Protein AF-A0AAD5QZ79-F1 (afdb_monomer_lite)

Radius of gyration: 25.71 Å; chains: 1; bounding box: 44×70×56 Å

Sequence (108 aa):
MFRRRSAAVLHPADCGNRDGEDRRSSSTSKLRDIFKNGASNLDEALDDFEITTKLTQKNAAIQRRGADRFYHWARNGGNAAIDDIAGRIRDLLHLHADQQTILAEEVA

Structure (mmCIF, N/CA/C/O backbone):
data_AF-A0AAD5QZ79-F1
#
_entry.id   AF-A0AAD5QZ79-F1
#
loop_
_atom_site.group_PDB
_atom_site.id
_atom_site.type_symbol
_atom_site.label_atom_id
_atom_site.label_alt_id
_atom_site.label_comp_id
_atom_site.label_asym_id
_atom_site.label_entity_id
_atom_site.label_seq_id
_atom_site.pdbx_PDB_ins_code
_atom_site.Cartn_x
_atom_site.Cartn_y
_atom_site.Cartn_z
_atom_site.occupancy
_atom_site.B_iso_or_equiv
_atom_site.auth_seq_id
_atom_site.auth_comp_id
_atom_site.auth_asym_id
_atom_site.auth_atom_id
_atom_site.pdbx_PDB_model_num
ATOM 1 N N . MET A 1 1 ? -1.060 -59.959 -16.294 1.00 48.62 1 MET A N 1
ATOM 2 C CA . MET A 1 1 ? -2.458 -60.106 -15.835 1.00 48.62 1 MET A CA 1
ATOM 3 C C . MET A 1 1 ? -2.476 -60.276 -14.327 1.00 48.62 1 MET A C 1
ATOM 5 O O . MET A 1 1 ? -2.069 -61.325 -13.862 1.00 48.62 1 MET A O 1
ATOM 9 N N . PHE A 1 2 ? -2.977 -59.288 -13.587 1.00 41.22 2 PHE A N 1
ATOM 10 C CA . PHE A 1 2 ? -3.559 -59.497 -12.260 1.00 41.22 2 PHE A CA 1
ATOM 11 C C . PHE A 1 2 ? -4.740 -58.531 -12.116 1.00 41.22 2 PHE A C 1
ATOM 13 O O . PHE A 1 2 ? -4.564 -57.326 -11.976 1.00 41.22 2 PHE A O 1
ATOM 20 N N . ARG A 1 3 ? -5.955 -59.080 -12.236 1.00 45.91 3 ARG A N 1
ATOM 21 C CA . ARG A 1 3 ? -7.221 -58.416 -11.901 1.00 45.91 3 ARG A CA 1
ATOM 22 C C . ARG A 1 3 ? -7.312 -58.282 -10.381 1.00 45.91 3 ARG A C 1
ATOM 24 O O . ARG A 1 3 ? -7.209 -59.294 -9.690 1.00 45.91 3 ARG A O 1
ATOM 31 N N . ARG A 1 4 ? -7.651 -57.099 -9.867 1.00 49.22 4 ARG A N 1
ATOM 32 C CA . ARG A 1 4 ? -8.382 -56.975 -8.596 1.00 49.22 4 ARG A CA 1
ATOM 33 C C . ARG A 1 4 ? -9.564 -56.027 -8.762 1.00 49.22 4 ARG A C 1
ATOM 35 O O . ARG A 1 4 ? -9.538 -55.115 -9.576 1.00 49.22 4 ARG A O 1
ATOM 42 N N . ARG A 1 5 ? -10.638 -56.412 -8.080 1.00 44.88 5 ARG A N 1
ATOM 43 C CA . ARG A 1 5 ? -12.042 -56.096 -8.329 1.00 44.88 5 ARG A CA 1
ATOM 44 C C . ARG A 1 5 ? -12.414 -54.707 -7.818 1.00 44.88 5 ARG A C 1
ATOM 46 O O . ARG A 1 5 ? -11.984 -54.317 -6.739 1.00 44.88 5 ARG A O 1
ATOM 53 N N . SER A 1 6 ? -13.296 -54.045 -8.557 1.00 47.56 6 SER A N 1
ATOM 54 C CA . SER A 1 6 ? -14.150 -52.970 -8.063 1.00 47.56 6 SER A CA 1
ATOM 55 C C . SER A 1 6 ? -15.048 -53.485 -6.935 1.00 47.56 6 SER A C 1
ATOM 57 O O . SER A 1 6 ? -15.615 -54.573 -7.046 1.00 47.56 6 SER A O 1
ATOM 59 N N . ALA A 1 7 ? -15.222 -52.678 -5.895 1.00 42.53 7 ALA A N 1
ATOM 60 C CA . ALA A 1 7 ? -16.363 -52.753 -4.995 1.00 42.53 7 ALA A CA 1
ATOM 61 C C . ALA A 1 7 ? -16.902 -51.329 -4.836 1.00 42.53 7 ALA A C 1
ATOM 63 O O . ALA A 1 7 ? -16.312 -50.497 -4.156 1.00 42.53 7 ALA A O 1
ATOM 64 N N . ALA A 1 8 ? -17.993 -51.050 -5.543 1.00 48.22 8 ALA A N 1
ATOM 65 C CA . ALA A 1 8 ? -18.871 -49.936 -5.238 1.00 48.22 8 ALA A CA 1
ATOM 66 C C . ALA A 1 8 ? -19.782 -50.376 -4.090 1.00 48.22 8 ALA A C 1
ATOM 68 O O . ALA A 1 8 ? -20.443 -51.399 -4.241 1.00 48.22 8 ALA A O 1
ATOM 69 N N . VAL A 1 9 ? -19.843 -49.620 -2.990 1.00 40.53 9 VAL A N 1
ATOM 70 C CA . VAL A 1 9 ? -20.955 -49.693 -2.029 1.00 40.53 9 VAL A CA 1
ATOM 71 C C . VAL A 1 9 ? -21.211 -48.299 -1.435 1.00 40.53 9 VAL A C 1
ATOM 73 O O . VAL A 1 9 ? -20.468 -47.826 -0.587 1.00 40.53 9 VAL A O 1
ATOM 76 N N . LEU A 1 10 ? -22.264 -47.680 -1.978 1.00 35.00 10 LEU A N 1
ATOM 77 C CA . LEU A 1 10 ? -23.334 -46.888 -1.351 1.00 35.00 10 LEU A CA 1
ATOM 78 C C . LEU A 1 10 ? -22.997 -45.753 -0.363 1.00 35.00 10 LEU A C 1
ATOM 80 O O . LEU A 1 10 ? -22.603 -45.971 0.778 1.00 35.00 10 LEU A O 1
ATOM 84 N N . HIS A 1 11 ? -23.372 -44.540 -0.784 1.00 46.53 11 HIS A N 1
ATOM 85 C CA . HIS A 1 11 ? -23.869 -43.483 0.101 1.00 46.53 11 HIS A CA 1
ATOM 86 C C . HIS A 1 11 ? -25.093 -43.966 0.898 1.00 46.53 11 HIS A C 1
ATOM 88 O O . HIS A 1 11 ? -25.944 -44.677 0.355 1.00 46.53 11 HIS A O 1
ATOM 94 N N . PRO A 1 12 ? -25.255 -43.448 2.121 1.00 43.84 12 PRO A N 1
ATOM 95 C CA . PRO A 1 12 ? -26.437 -42.638 2.377 1.00 43.84 12 PRO A CA 1
ATOM 96 C C . PRO A 1 12 ? -26.070 -41.250 2.915 1.00 43.84 12 PRO A C 1
ATOM 98 O O . PRO A 1 12 ? -25.022 -41.043 3.526 1.00 43.84 12 PRO A O 1
ATOM 101 N N . ALA A 1 13 ? -26.946 -40.300 2.603 1.00 48.91 13 ALA A N 1
ATOM 102 C CA . ALA A 1 13 ? -26.977 -38.951 3.141 1.00 48.91 13 ALA A CA 1
ATOM 103 C C . ALA A 1 13 ? -27.223 -38.974 4.658 1.00 48.91 13 ALA A C 1
ATOM 105 O O . ALA A 1 13 ? -27.978 -39.818 5.129 1.00 48.91 13 ALA A O 1
ATOM 106 N N . ASP A 1 14 ? -26.614 -38.059 5.411 1.00 38.50 14 ASP A N 1
ATOM 107 C CA . ASP A 1 14 ? -27.353 -36.923 5.976 1.00 38.50 14 ASP A CA 1
ATOM 108 C C . ASP A 1 14 ? -26.471 -36.036 6.867 1.00 38.50 14 ASP A C 1
ATOM 110 O O . ASP A 1 14 ? -25.650 -36.511 7.644 1.00 38.50 14 ASP A O 1
ATOM 114 N N . CYS A 1 15 ? -26.707 -34.731 6.716 1.00 44.81 15 CYS A N 1
ATOM 11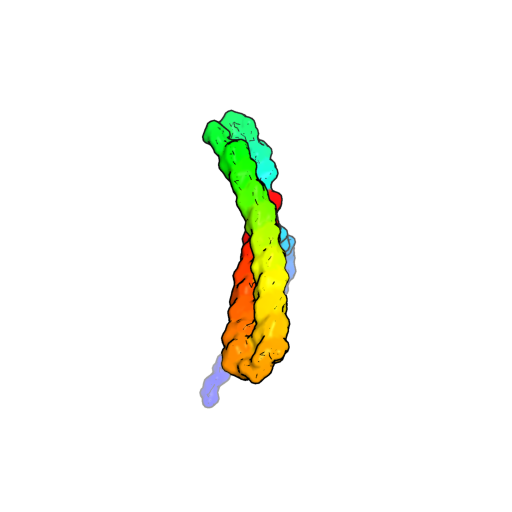5 C CA . CYS A 1 15 ? -26.582 -33.652 7.698 1.00 44.81 15 CYS A CA 1
ATOM 116 C C . CYS A 1 15 ? -25.355 -33.606 8.625 1.00 44.81 15 CYS A C 1
ATOM 118 O O . CYS A 1 15 ? -25.288 -34.275 9.651 1.00 44.81 15 CYS A O 1
ATOM 120 N N . GLY A 1 16 ? -24.471 -32.639 8.372 1.00 37.84 16 GLY A N 1
ATOM 121 C CA . GLY A 1 16 ? -23.541 -32.176 9.398 1.00 37.84 16 GLY A CA 1
ATOM 122 C C . GLY A 1 16 ? -22.632 -31.057 8.919 1.00 37.84 16 GLY A C 1
ATOM 123 O O . GLY A 1 16 ? -21.573 -31.326 8.373 1.00 37.84 16 GLY A O 1
ATOM 124 N N . ASN A 1 17 ? -23.059 -29.817 9.156 1.00 45.28 17 ASN A N 1
ATOM 125 C CA . ASN A 1 17 ? -22.254 -28.598 9.108 1.00 45.28 17 ASN A CA 1
ATOM 126 C C . ASN A 1 17 ? -21.567 -28.248 7.783 1.00 45.28 17 ASN A C 1
ATOM 128 O O . ASN A 1 17 ? -20.357 -28.362 7.610 1.00 45.28 17 ASN A O 1
ATOM 132 N N . ARG A 1 18 ? -22.343 -27.595 6.911 1.00 45.19 18 ARG A N 1
ATOM 133 C CA . ARG A 1 18 ? -21.819 -26.426 6.194 1.00 45.19 18 ARG A CA 1
ATOM 134 C C . ARG A 1 18 ? -21.763 -25.252 7.172 1.00 45.19 18 ARG A C 1
ATOM 136 O O . ARG A 1 18 ? -22.485 -24.276 6.995 1.00 45.19 18 ARG A O 1
ATOM 143 N N . ASP A 1 19 ? -20.920 -25.357 8.192 1.00 45.28 19 ASP A N 1
ATOM 144 C CA . ASP A 1 19 ? -20.395 -24.144 8.796 1.00 45.28 19 ASP A CA 1
ATOM 145 C C . ASP A 1 19 ? -19.411 -23.620 7.760 1.00 45.28 19 ASP A C 1
ATOM 147 O O . ASP A 1 19 ? -18.250 -24.020 7.693 1.00 45.28 19 ASP A O 1
ATOM 151 N N . GLY A 1 20 ? -19.937 -22.797 6.851 1.00 45.38 20 GLY A N 1
ATOM 152 C CA . GLY A 1 20 ? -19.112 -21.780 6.241 1.00 45.38 20 GLY A CA 1
ATOM 153 C C . GLY A 1 20 ? -18.486 -21.053 7.412 1.00 45.38 20 GLY A C 1
ATOM 154 O O . GLY A 1 20 ? -19.178 -20.339 8.135 1.00 45.38 20 GLY A O 1
ATOM 155 N N . GLU A 1 21 ? -17.212 -21.339 7.661 1.00 49.12 21 GLU A N 1
ATOM 156 C CA . GLU A 1 21 ? -16.363 -20.520 8.499 1.00 49.12 21 GLU A CA 1
ATOM 157 C C . GLU A 1 21 ? -16.317 -19.153 7.818 1.00 49.12 21 GLU A C 1
ATOM 159 O O . GLU A 1 21 ? -15.407 -18.829 7.055 1.00 49.12 21 GLU A O 1
ATOM 164 N N . ASP A 1 22 ? -17.365 -18.363 8.053 1.00 45.59 22 ASP A N 1
ATOM 165 C CA . ASP A 1 22 ? -17.306 -16.923 8.010 1.00 45.59 22 ASP A CA 1
ATOM 166 C C . ASP A 1 22 ? -16.094 -16.597 8.867 1.00 45.59 22 ASP A C 1
ATOM 168 O O . ASP A 1 22 ? -16.141 -16.721 10.096 1.00 45.59 22 ASP A O 1
ATOM 172 N N . ARG A 1 23 ? -14.975 -16.282 8.206 1.00 48.62 23 ARG A N 1
ATOM 173 C CA . ARG A 1 23 ? -13.808 -15.665 8.823 1.00 48.62 23 ARG A CA 1
ATOM 174 C C . ARG A 1 23 ? -14.349 -14.472 9.595 1.00 48.62 23 ARG A C 1
ATOM 176 O O . ARG A 1 23 ? -14.626 -13.416 9.033 1.00 48.62 23 ARG A O 1
ATOM 183 N N . ARG A 1 24 ? -14.618 -14.683 10.882 1.00 52.22 24 ARG A N 1
ATOM 184 C CA . ARG A 1 24 ? -15.133 -13.657 11.773 1.00 52.22 24 ARG A CA 1
ATOM 185 C C . ARG A 1 24 ? -13.994 -12.666 11.913 1.00 52.22 24 ARG A C 1
ATOM 187 O O . ARG A 1 24 ? -13.111 -12.908 12.728 1.00 52.22 24 ARG A O 1
ATOM 194 N N . SER A 1 25 ? -14.030 -11.587 11.128 1.00 53.22 25 SER A N 1
ATOM 195 C CA . SER A 1 25 ? -13.135 -10.441 11.306 1.00 53.22 25 SER A CA 1
ATOM 196 C C . SER A 1 25 ? -13.093 -10.127 12.805 1.00 53.22 25 SER A C 1
ATOM 198 O O . SER A 1 25 ? -14.137 -9.995 13.487 1.00 53.22 25 SER A O 1
ATOM 200 N N . SER A 1 26 ? -11.879 -10.176 13.353 1.00 57.53 26 SER A N 1
ATOM 201 C CA . SER A 1 26 ? -11.625 -9.991 14.773 1.00 57.53 26 SER A CA 1
ATOM 202 C C . SER A 1 26 ? -11.571 -8.496 15.043 1.00 57.53 26 SER A C 1
ATOM 204 O O . SER A 1 26 ? -10.516 -7.944 15.334 1.00 57.53 26 SER A O 1
ATOM 206 N N . SER A 1 27 ? -12.720 -7.836 14.904 1.00 67.38 27 SER A N 1
ATOM 207 C CA . SER A 1 27 ? -12.810 -6.403 15.150 1.00 67.38 27 SER A CA 1
ATOM 208 C C . SER A 1 27 ? -12.434 -6.100 16.601 1.00 67.38 27 SER A C 1
ATOM 210 O O . SER A 1 27 ? -12.966 -6.708 17.540 1.00 67.38 27 SER A O 1
ATOM 212 N N . THR A 1 28 ? -11.534 -5.136 16.784 1.00 72.06 28 THR A N 1
ATOM 213 C CA . THR A 1 28 ? -11.081 -4.621 18.090 1.00 72.06 28 THR A CA 1
ATOM 214 C C . THR A 1 28 ? -12.244 -4.159 18.974 1.00 72.06 28 THR A C 1
ATOM 216 O O . THR A 1 28 ? -12.177 -4.261 20.200 1.00 72.06 28 THR A O 1
ATOM 219 N N . SER A 1 29 ? -13.361 -3.753 18.365 1.00 69.62 29 SER A N 1
ATOM 220 C CA . SER A 1 29 ? -14.621 -3.428 19.046 1.00 69.62 29 SER A CA 1
ATOM 221 C C . SER A 1 29 ? -15.181 -4.593 19.877 1.00 69.62 29 SER A C 1
ATOM 223 O O . SER A 1 29 ? -15.610 -4.395 21.014 1.00 69.62 29 SER A O 1
ATOM 225 N N . LYS A 1 30 ? -15.094 -5.831 19.371 1.00 76.81 30 LYS A N 1
ATOM 226 C CA . LYS A 1 30 ? -15.547 -7.037 20.087 1.00 76.81 30 LYS A CA 1
ATOM 227 C C . LYS A 1 30 ? -14.666 -7.332 21.297 1.00 76.81 30 LYS A C 1
ATOM 229 O O . LYS A 1 30 ? -15.161 -7.827 22.305 1.00 76.81 30 LYS A O 1
ATOM 234 N N . LEU A 1 31 ? -13.370 -7.024 21.213 1.00 77.81 31 LEU A N 1
ATOM 235 C CA . LEU A 1 31 ? -12.447 -7.196 22.335 1.00 77.81 31 LEU A CA 1
ATOM 236 C C . LEU A 1 31 ? -12.770 -6.218 23.470 1.00 77.81 31 LEU A C 1
ATOM 238 O O . LEU A 1 31 ? -12.780 -6.645 24.623 1.00 77.81 31 LEU A O 1
ATOM 242 N N . ARG A 1 32 ? -13.134 -4.962 23.163 1.00 79.56 32 ARG A N 1
ATOM 243 C CA . ARG A 1 32 ? -13.638 -4.028 24.190 1.00 79.56 32 ARG A CA 1
ATOM 244 C C . ARG A 1 32 ? -14.837 -4.618 24.910 1.00 79.56 32 ARG A C 1
ATOM 246 O O . ARG A 1 32 ? -14.835 -4.679 26.132 1.00 79.56 32 ARG A O 1
ATOM 253 N N . ASP A 1 33 ? -15.822 -5.110 24.158 1.00 80.06 33 ASP A N 1
ATOM 254 C CA . ASP A 1 33 ? -17.054 -5.674 24.714 1.00 80.06 33 ASP A CA 1
ATOM 255 C C . ASP A 1 33 ? -16.817 -6.891 25.620 1.00 80.06 33 ASP A C 1
ATOM 257 O O . ASP A 1 33 ? -17.445 -6.987 26.676 1.00 80.06 33 ASP A O 1
ATOM 261 N N . ILE A 1 34 ? -15.902 -7.792 25.244 1.00 81.75 34 ILE A N 1
ATOM 262 C CA . ILE A 1 34 ? -15.574 -8.999 26.022 1.00 81.75 34 ILE A CA 1
ATOM 263 C C . ILE A 1 34 ? -14.901 -8.644 27.355 1.00 81.75 34 ILE A C 1
ATOM 265 O O . ILE A 1 34 ? -15.145 -9.298 28.368 1.00 81.75 34 ILE A O 1
ATOM 269 N N . PHE A 1 35 ? -14.066 -7.606 27.370 1.00 78.25 35 PHE A N 1
ATOM 270 C CA . PHE A 1 35 ? -13.188 -7.296 28.499 1.00 78.25 35 PHE A CA 1
ATOM 271 C C . PHE A 1 35 ? -13.550 -5.998 29.238 1.00 78.25 35 PHE A C 1
ATOM 273 O O . PHE A 1 35 ? -12.755 -5.537 30.061 1.00 78.25 35 PHE A O 1
ATOM 280 N N . LYS A 1 36 ? -14.767 -5.465 29.024 1.00 70.06 36 LYS A N 1
ATOM 281 C CA . LYS A 1 36 ? -15.306 -4.208 29.599 1.00 70.06 36 LYS A CA 1
ATOM 282 C C . LYS A 1 36 ? -14.995 -3.956 31.080 1.00 70.06 36 LYS A C 1
ATOM 284 O O . LYS A 1 36 ? -14.923 -2.804 31.487 1.00 70.06 36 LYS A O 1
ATOM 289 N N . ASN A 1 37 ? -14.827 -5.007 31.884 1.00 66.12 37 ASN A N 1
ATOM 290 C CA . ASN A 1 37 ? -14.722 -4.908 33.342 1.00 66.12 37 ASN A CA 1
ATOM 291 C C . ASN A 1 37 ? -13.390 -5.410 33.937 1.00 66.12 37 ASN A C 1
ATOM 293 O O . ASN A 1 37 ? -13.319 -5.549 35.157 1.00 66.12 37 ASN A O 1
ATOM 297 N N . GLY A 1 38 ? -12.366 -5.755 33.141 1.00 62.25 38 GLY A N 1
ATOM 298 C CA . GLY A 1 38 ? -11.287 -6.613 33.669 1.00 62.25 38 GLY A CA 1
ATOM 299 C C . GLY A 1 38 ? -9.853 -6.365 33.219 1.00 62.25 38 GLY A C 1
ATOM 300 O O . GLY A 1 38 ? -8.955 -6.975 33.795 1.00 62.25 38 GLY A O 1
ATOM 301 N N . ALA A 1 39 ? -9.600 -5.506 32.235 1.00 69.88 39 ALA A N 1
ATOM 302 C CA . ALA A 1 39 ? -8.251 -5.331 31.706 1.00 69.88 39 ALA A CA 1
ATOM 303 C C . ALA A 1 39 ? -7.797 -3.873 31.837 1.00 69.88 39 ALA A C 1
ATOM 305 O O . ALA A 1 39 ? -8.096 -3.031 30.993 1.00 69.88 39 ALA A O 1
ATOM 306 N N . SER A 1 40 ? -7.064 -3.571 32.915 1.00 74.44 40 SER A N 1
ATOM 307 C CA . SER A 1 40 ? -6.292 -2.326 32.999 1.00 74.44 40 SER A CA 1
ATOM 308 C C . SER A 1 40 ? -5.399 -2.235 31.762 1.00 74.44 40 SER A C 1
ATOM 310 O O . SER A 1 40 ? -4.695 -3.211 31.544 1.00 74.44 40 SER A O 1
ATOM 312 N N . ASN A 1 41 ? -5.412 -1.110 31.031 1.00 82.56 41 ASN A N 1
ATOM 313 C CA . ASN A 1 41 ? -4.678 -0.810 29.778 1.00 82.56 41 ASN A CA 1
ATOM 314 C C . ASN A 1 41 ? -5.233 -1.357 28.445 1.00 82.56 41 ASN A C 1
ATOM 316 O O . ASN A 1 41 ? -4.695 -1.014 27.392 1.00 82.56 41 ASN A O 1
ATOM 320 N N . LEU A 1 42 ? -6.312 -2.147 28.444 1.00 84.75 42 LEU A N 1
ATOM 321 C CA . LEU A 1 42 ? -6.835 -2.706 27.192 1.00 84.75 42 LEU A CA 1
ATOM 322 C C . LEU A 1 42 ? -7.414 -1.638 26.262 1.00 84.75 42 LEU A C 1
ATOM 324 O O . LEU A 1 42 ? -7.200 -1.707 25.056 1.00 84.75 42 LEU A O 1
ATOM 328 N N . ASP A 1 43 ? -8.141 -0.662 26.805 1.00 84.25 43 ASP A N 1
ATOM 329 C CA . ASP A 1 43 ? -8.748 0.386 25.982 1.00 84.25 43 ASP A CA 1
ATOM 330 C C . ASP A 1 43 ? -7.697 1.230 25.252 1.00 84.25 43 ASP A C 1
ATOM 332 O O . ASP A 1 43 ? -7.871 1.501 24.066 1.00 84.25 43 ASP A O 1
ATOM 336 N N . GLU A 1 44 ? -6.586 1.556 25.921 1.00 87.50 44 GLU A N 1
ATOM 337 C CA . GLU A 1 44 ? -5.444 2.258 25.317 1.00 87.50 44 GLU A CA 1
ATOM 338 C C . GLU A 1 44 ? -4.796 1.410 24.212 1.00 87.50 44 GLU A C 1
ATOM 340 O O . GLU A 1 44 ? -4.562 1.897 23.108 1.00 87.50 44 GLU A O 1
ATOM 345 N N . ALA A 1 45 ? -4.576 0.114 24.463 1.00 88.19 45 ALA A N 1
ATOM 346 C CA . ALA A 1 45 ? -4.008 -0.790 23.464 1.00 88.19 45 ALA A CA 1
ATOM 347 C C . ALA A 1 45 ? -4.908 -0.940 22.224 1.00 88.19 45 ALA A C 1
ATOM 349 O O . ALA A 1 45 ? -4.414 -1.027 21.099 1.00 88.19 45 ALA A O 1
ATOM 350 N N . LEU A 1 46 ? -6.231 -0.972 22.413 1.00 87.00 46 LEU A N 1
ATOM 351 C CA . LEU A 1 46 ? -7.192 -1.060 21.314 1.00 87.00 46 LEU A CA 1
ATOM 352 C C . LEU A 1 46 ? -7.308 0.266 20.546 1.00 87.00 46 LEU A C 1
ATOM 354 O O . LEU A 1 46 ? -7.470 0.227 19.324 1.00 87.00 46 LEU A O 1
ATOM 358 N N . ASP A 1 47 ? -7.169 1.415 21.217 1.00 87.25 47 ASP A N 1
ATOM 359 C CA . ASP A 1 47 ? -7.080 2.733 20.570 1.00 87.25 47 ASP A CA 1
ATOM 360 C C . ASP A 1 47 ? -5.837 2.825 19.674 1.00 87.25 47 ASP A C 1
ATOM 362 O O . ASP A 1 47 ? -5.942 3.169 18.492 1.00 87.25 47 ASP A O 1
ATOM 366 N N . ASP A 1 48 ? -4.666 2.449 20.198 1.00 89.69 48 ASP A N 1
ATOM 367 C CA . ASP A 1 48 ? -3.412 2.422 19.438 1.00 89.69 48 ASP A CA 1
ATOM 368 C C . ASP A 1 48 ? -3.513 1.502 18.215 1.00 89.69 48 ASP A C 1
ATOM 370 O O . ASP A 1 48 ? -3.026 1.832 17.121 1.00 89.69 48 ASP A O 1
ATOM 374 N N . PHE A 1 49 ? -4.188 0.359 18.372 1.00 88.38 49 PHE A N 1
ATOM 375 C CA . PHE 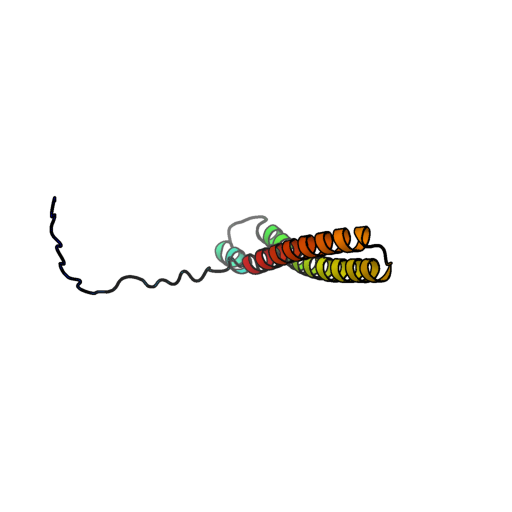A 1 49 ? -4.408 -0.585 17.285 1.00 88.38 49 PHE A CA 1
ATOM 376 C C . PHE A 1 49 ? -5.294 0.014 16.184 1.00 88.38 49 PHE A C 1
ATOM 378 O O . PHE A 1 49 ? -4.970 -0.075 14.993 1.00 88.38 49 PHE A O 1
ATOM 385 N N . GLU A 1 50 ? -6.392 0.672 16.557 1.00 88.25 50 GLU A N 1
ATOM 386 C CA . GLU A 1 50 ? -7.293 1.336 15.614 1.00 88.25 50 GLU A CA 1
ATOM 387 C C . GLU A 1 50 ? -6.581 2.468 14.853 1.00 88.25 50 GLU A C 1
ATOM 389 O O . GLU A 1 50 ? -6.696 2.578 13.625 1.00 88.25 50 GLU A O 1
ATOM 394 N N . ILE A 1 51 ? -5.796 3.288 15.559 1.00 91.12 51 ILE A N 1
ATOM 395 C CA . ILE A 1 51 ? -4.996 4.364 14.960 1.00 91.12 51 ILE A CA 1
ATOM 396 C C . ILE A 1 51 ? -3.995 3.785 13.956 1.00 91.12 51 ILE A C 1
ATOM 398 O O . ILE A 1 51 ? -3.940 4.229 12.804 1.00 91.12 51 ILE A O 1
ATOM 402 N N . THR A 1 52 ? -3.237 2.768 14.366 1.00 91.38 52 THR A N 1
ATOM 403 C CA . THR A 1 52 ? -2.231 2.108 13.523 1.00 91.38 52 THR A CA 1
ATOM 404 C C . THR A 1 52 ? -2.863 1.496 12.276 1.00 91.38 52 THR A C 1
ATOM 406 O O . THR A 1 52 ? -2.325 1.645 11.176 1.00 91.38 52 THR A O 1
ATOM 409 N N . THR A 1 53 ? -4.039 0.883 12.406 1.00 91.19 53 THR A N 1
ATOM 410 C CA . THR A 1 53 ? -4.791 0.301 11.286 1.00 91.19 53 THR A CA 1
ATOM 411 C C . THR A 1 53 ? -5.165 1.368 10.254 1.00 91.19 53 THR A C 1
ATOM 413 O O . THR A 1 53 ? -4.851 1.238 9.066 1.00 91.19 53 THR A O 1
ATOM 416 N N . LYS A 1 54 ? -5.732 2.498 10.700 1.00 91.56 54 LYS A N 1
ATOM 417 C CA . LYS A 1 54 ? -6.085 3.627 9.817 1.00 91.56 54 LYS A CA 1
ATOM 418 C C . LYS A 1 54 ? -4.860 4.246 9.142 1.00 91.56 54 LYS A C 1
ATOM 420 O O . LYS A 1 54 ? -4.912 4.616 7.965 1.00 91.56 54 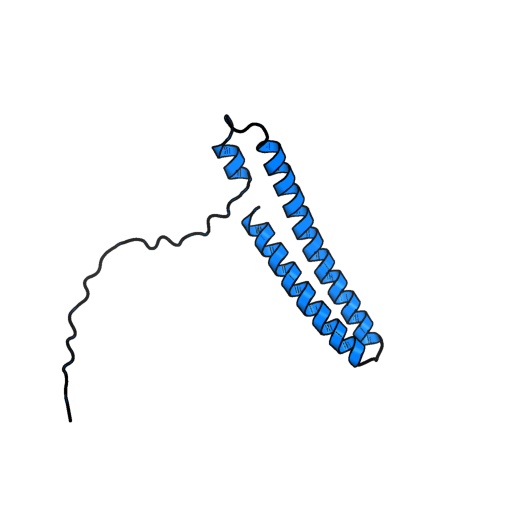LYS A O 1
ATOM 425 N N . LEU A 1 55 ? -3.754 4.390 9.871 1.00 94.12 55 LEU A N 1
ATOM 426 C CA . LEU A 1 55 ? -2.495 4.891 9.314 1.00 94.12 55 LEU A CA 1
ATOM 427 C C . LEU A 1 55 ? -1.917 3.924 8.276 1.00 94.12 55 LEU A C 1
ATOM 429 O O . LEU A 1 55 ? -1.443 4.373 7.233 1.00 94.12 55 LEU A O 1
ATOM 433 N N . THR A 1 56 ? -2.019 2.618 8.516 1.00 93.31 56 THR A N 1
ATOM 434 C CA . THR A 1 56 ? -1.555 1.570 7.598 1.00 93.31 56 THR A CA 1
ATOM 435 C C . THR A 1 56 ? -2.316 1.611 6.274 1.00 93.31 56 THR A C 1
ATOM 437 O O . THR A 1 56 ? -1.685 1.653 5.219 1.00 93.31 56 THR A O 1
ATOM 440 N N . 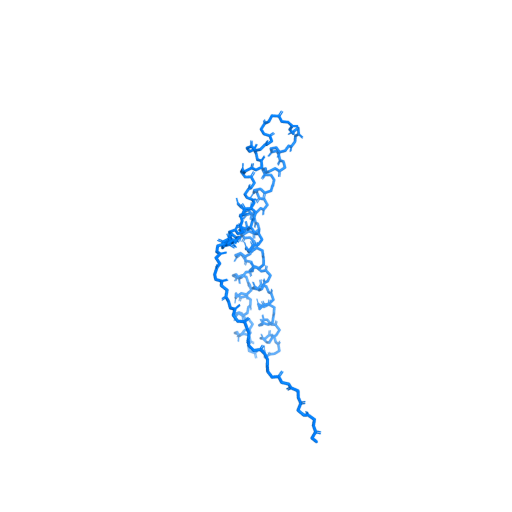GLN A 1 57 ? -3.648 1.741 6.302 1.00 93.88 57 GLN A N 1
ATOM 441 C CA . GLN A 1 57 ? -4.463 1.918 5.088 1.00 93.88 57 GLN A CA 1
ATOM 442 C C . GLN A 1 57 ? -4.066 3.174 4.298 1.00 93.88 57 GLN A C 1
ATOM 444 O O . GLN A 1 57 ? -3.907 3.143 3.074 1.00 93.88 57 GLN A O 1
ATOM 449 N N . LYS A 1 58 ? -3.859 4.302 4.992 1.00 95.94 58 LYS A N 1
ATOM 450 C CA . LYS A 1 58 ? -3.398 5.543 4.351 1.00 95.94 58 LYS A CA 1
ATOM 451 C C . LYS A 1 58 ? -2.008 5.381 3.736 1.00 95.94 58 LYS A C 1
ATOM 453 O O . LYS A 1 58 ? -1.780 5.875 2.630 1.00 95.94 58 LYS A O 1
ATOM 458 N N . ASN A 1 59 ? -1.098 4.701 4.430 1.00 95.81 59 ASN A N 1
ATOM 459 C CA . ASN A 1 59 ? 0.255 4.438 3.953 1.00 95.81 59 ASN A CA 1
ATOM 460 C C . ASN A 1 59 ? 0.231 3.584 2.679 1.00 95.81 59 ASN A C 1
ATOM 462 O O . ASN A 1 59 ? 0.816 3.991 1.679 1.00 95.81 59 ASN A O 1
ATOM 466 N N . ALA A 1 60 ? -0.535 2.489 2.667 1.00 96.50 60 ALA A N 1
ATOM 467 C CA . ALA A 1 60 ? -0.727 1.636 1.495 1.00 96.50 60 ALA A CA 1
ATOM 468 C C . ALA A 1 60 ? -1.198 2.442 0.267 1.00 96.50 60 ALA A C 1
ATOM 470 O O . ALA A 1 60 ? -0.602 2.377 -0.812 1.00 96.50 60 ALA A O 1
ATOM 471 N N . ALA A 1 61 ? -2.210 3.299 0.444 1.00 96.69 61 ALA A N 1
ATOM 472 C CA . ALA A 1 61 ? -2.713 4.158 -0.628 1.00 96.69 61 ALA A CA 1
ATOM 473 C C . ALA A 1 61 ? -1.664 5.169 -1.133 1.00 96.69 61 ALA A C 1
ATOM 475 O O . ALA A 1 61 ? -1.593 5.460 -2.331 1.00 96.69 61 ALA A O 1
ATOM 476 N N . ILE A 1 62 ? -0.846 5.733 -0.238 1.00 97.50 62 ILE A N 1
ATOM 477 C CA . ILE A 1 62 ? 0.237 6.655 -0.609 1.00 97.50 62 ILE A CA 1
ATOM 478 C C . ILE A 1 62 ? 1.355 5.913 -1.348 1.00 97.50 62 ILE A C 1
ATOM 480 O O . ILE A 1 62 ? 1.826 6.432 -2.362 1.00 97.50 62 ILE A O 1
ATOM 484 N N . GLN A 1 63 ? 1.739 4.717 -0.889 1.00 96.50 63 GLN A N 1
ATOM 485 C CA . GLN A 1 63 ? 2.767 3.883 -1.514 1.00 96.50 63 GLN A CA 1
ATOM 486 C C . GLN A 1 63 ? 2.405 3.543 -2.959 1.00 96.50 63 GLN A C 1
ATOM 488 O O . GLN A 1 63 ? 3.212 3.818 -3.845 1.00 96.50 63 GLN A O 1
ATOM 493 N N . ARG A 1 64 ? 1.176 3.071 -3.221 1.00 97.44 64 ARG A N 1
ATOM 494 C CA . ARG A 1 64 ? 0.698 2.794 -4.591 1.00 97.44 64 ARG A CA 1
ATOM 495 C C . ARG A 1 64 ? 0.799 4.024 -5.490 1.00 97.44 64 ARG A C 1
ATOM 497 O O . ARG A 1 64 ? 1.489 4.012 -6.503 1.00 97.44 64 ARG A O 1
ATOM 504 N N . ARG A 1 65 ? 0.212 5.149 -5.066 1.00 97.88 65 ARG A N 1
ATOM 505 C CA . ARG A 1 65 ? 0.258 6.393 -5.857 1.00 97.88 65 ARG A CA 1
ATOM 506 C C . ARG A 1 65 ? 1.683 6.906 -6.080 1.00 97.88 65 ARG A C 1
ATO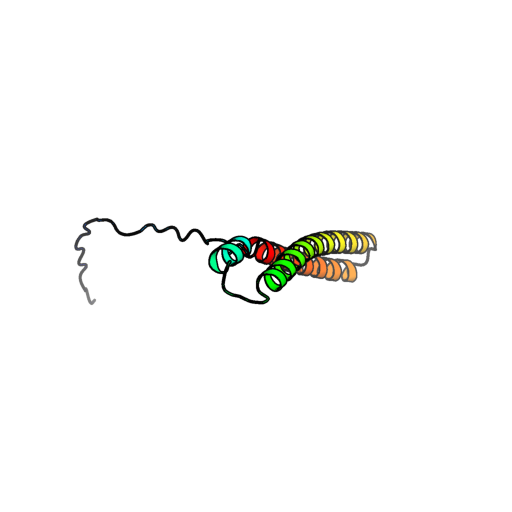M 508 O O . ARG A 1 65 ? 1.964 7.501 -7.117 1.00 97.88 65 ARG A O 1
ATOM 515 N N . GLY A 1 66 ? 2.562 6.765 -5.089 1.00 98.00 66 GLY A N 1
ATOM 516 C CA . GLY A 1 66 ? 3.967 7.154 -5.198 1.00 98.00 66 GLY A CA 1
ATOM 517 C C . GLY A 1 66 ? 4.714 6.292 -6.210 1.00 98.00 66 GLY A C 1
ATOM 518 O O . GLY A 1 66 ? 5.406 6.829 -7.072 1.00 98.00 66 GLY A O 1
ATOM 519 N N . ALA A 1 67 ? 4.502 4.980 -6.141 1.00 98.00 67 ALA A N 1
ATOM 520 C CA . ALA A 1 67 ? 5.057 3.999 -7.056 1.00 98.00 67 ALA A CA 1
ATOM 521 C C . ALA A 1 67 ? 4.614 4.240 -8.506 1.00 98.00 67 ALA A C 1
ATOM 523 O O . ALA A 1 67 ? 5.454 4.286 -9.403 1.00 98.00 67 ALA A O 1
ATOM 524 N N . ASP A 1 68 ? 3.322 4.491 -8.727 1.00 98.50 68 ASP A N 1
ATOM 525 C CA . ASP A 1 68 ? 2.773 4.809 -10.048 1.00 98.50 68 ASP A CA 1
ATOM 526 C C . ASP A 1 68 ? 3.403 6.075 -10.644 1.00 98.50 68 ASP A C 1
ATOM 528 O O . ASP A 1 68 ? 3.813 6.087 -11.807 1.00 98.50 68 ASP A O 1
ATOM 532 N N . ARG A 1 69 ? 3.532 7.146 -9.846 1.00 98.50 69 ARG A N 1
ATOM 533 C CA . ARG A 1 69 ? 4.176 8.393 -10.295 1.00 98.50 69 ARG A CA 1
ATOM 534 C C . ARG A 1 69 ? 5.656 8.200 -10.604 1.00 98.50 69 ARG A C 1
ATOM 536 O O . ARG A 1 69 ? 6.137 8.737 -11.600 1.00 98.50 69 ARG A O 1
ATOM 543 N N . PHE A 1 70 ? 6.368 7.452 -9.765 1.00 97.94 70 PHE A N 1
ATOM 544 C CA . PHE A 1 70 ? 7.780 7.148 -9.977 1.00 97.94 70 PHE A CA 1
ATOM 545 C C . PHE A 1 70 ? 7.987 6.346 -11.266 1.00 97.94 70 PHE A C 1
ATOM 547 O O . PHE A 1 70 ? 8.827 6.703 -12.090 1.00 97.94 70 PHE A O 1
ATOM 554 N N . TYR A 1 71 ? 7.162 5.323 -11.486 1.00 98.06 71 TYR A N 1
ATOM 555 C CA . TYR A 1 71 ? 7.190 4.535 -12.710 1.00 98.06 71 TYR A CA 1
ATOM 556 C C . TYR A 1 71 ? 6.866 5.374 -13.953 1.00 98.06 71 TYR A C 1
ATOM 558 O O . TYR A 1 71 ? 7.557 5.286 -14.966 1.00 98.06 71 TYR A O 1
ATOM 566 N N . HIS A 1 72 ? 5.858 6.246 -13.871 1.00 98.06 72 HIS A N 1
ATOM 567 C CA . HIS A 1 72 ? 5.522 7.153 -14.966 1.00 98.06 72 HIS A CA 1
ATOM 568 C C . HIS A 1 72 ? 6.684 8.093 -15.323 1.00 98.06 72 HIS A C 1
ATOM 570 O O . HIS A 1 72 ? 6.996 8.270 -16.499 1.00 98.06 72 HIS A O 1
ATOM 576 N N . TRP A 1 73 ? 7.363 8.656 -14.319 1.00 98.00 73 TRP A N 1
ATOM 577 C CA . TRP A 1 73 ? 8.571 9.452 -14.538 1.00 98.00 73 TRP A CA 1
ATOM 578 C C . TRP A 1 73 ? 9.673 8.640 -15.237 1.00 98.00 73 TRP A C 1
ATOM 580 O O . TRP A 1 73 ? 10.246 9.120 -16.214 1.00 98.00 73 TRP A O 1
ATOM 590 N N . ALA A 1 74 ? 9.927 7.406 -14.789 1.00 97.75 74 ALA A N 1
ATOM 591 C CA . ALA A 1 74 ? 10.954 6.539 -15.366 1.00 97.75 74 ALA A CA 1
ATOM 592 C C . ALA A 1 74 ? 10.692 6.237 -16.851 1.00 97.75 74 ALA A C 1
ATOM 594 O O . ALA A 1 74 ? 11.599 6.377 -17.673 1.00 97.75 74 ALA A O 1
ATOM 595 N N . ARG A 1 75 ? 9.436 5.931 -17.211 1.00 96.88 75 ARG A N 1
ATOM 596 C CA . ARG A 1 75 ? 9.016 5.737 -18.611 1.00 96.88 75 ARG A CA 1
ATOM 597 C C . ARG A 1 75 ? 9.283 6.959 -19.483 1.00 96.88 75 ARG A C 1
ATOM 599 O O . ARG A 1 75 ? 9.710 6.819 -20.626 1.00 96.88 75 ARG A O 1
ATOM 606 N N . ASN A 1 76 ? 9.056 8.157 -18.948 1.00 96.94 76 ASN A N 1
ATOM 607 C CA . ASN A 1 76 ? 9.269 9.407 -19.679 1.00 96.94 76 ASN A CA 1
ATOM 608 C C . ASN A 1 76 ? 10.759 9.777 -19.812 1.00 96.94 76 ASN A C 1
ATOM 610 O O . ASN A 1 76 ? 11.106 10.614 -20.641 1.00 96.94 76 ASN A O 1
ATOM 614 N N . GLY A 1 77 ? 11.642 9.166 -19.016 1.00 94.19 77 GLY A N 1
ATOM 615 C CA . GLY A 1 77 ? 13.082 9.434 -19.027 1.00 94.19 77 GLY A CA 1
ATOM 616 C C . GLY A 1 77 ? 13.854 8.785 -20.182 1.00 94.19 77 GLY A C 1
ATOM 617 O O . GLY A 1 77 ? 15.027 9.096 -20.366 1.00 94.19 77 GLY A O 1
ATOM 618 N N . GLY A 1 78 ? 13.236 7.876 -20.948 1.00 92.31 78 GLY A N 1
ATOM 619 C CA . GLY A 1 78 ? 13.845 7.256 -22.135 1.00 92.31 78 GLY A CA 1
ATOM 620 C C . GLY A 1 78 ? 14.999 6.281 -21.857 1.00 92.31 78 GLY A C 1
ATOM 621 O O . GLY A 1 78 ? 15.653 5.824 -22.792 1.00 92.31 78 GLY A O 1
ATOM 622 N N . ASN A 1 79 ? 15.258 5.942 -20.591 1.00 97.19 79 ASN A N 1
ATOM 623 C CA . ASN A 1 79 ? 16.266 4.959 -20.201 1.00 97.19 79 ASN A CA 1
ATOM 624 C C . ASN A 1 79 ? 15.596 3.616 -19.878 1.00 97.19 79 ASN A C 1
ATOM 626 O O . ASN A 1 79 ? 14.965 3.469 -18.832 1.00 97.19 79 ASN A O 1
ATOM 630 N N . ALA A 1 80 ? 15.785 2.629 -20.756 1.00 96.31 80 ALA A N 1
ATOM 631 C CA . ALA A 1 80 ? 15.154 1.314 -20.641 1.00 96.31 80 ALA A CA 1
ATOM 632 C C . ALA A 1 80 ? 15.526 0.553 -19.355 1.00 96.31 80 ALA A C 1
ATOM 634 O O . ALA A 1 80 ? 14.692 -0.161 -18.807 1.00 96.31 80 ALA A O 1
ATOM 635 N N . ALA A 1 81 ? 16.750 0.717 -18.842 1.00 97.56 81 ALA A N 1
ATOM 636 C CA . ALA A 1 81 ? 17.163 0.063 -17.600 1.00 97.56 81 ALA A CA 1
ATOM 637 C C . ALA A 1 81 ? 16.473 0.683 -16.374 1.00 97.56 81 ALA A C 1
ATOM 639 O O . ALA A 1 81 ? 16.102 -0.027 -15.442 1.00 97.56 81 ALA A O 1
ATOM 640 N N . ILE A 1 82 ? 16.280 2.007 -16.379 1.00 96.62 82 ILE A N 1
ATOM 641 C CA . ILE A 1 82 ? 15.560 2.708 -15.307 1.00 96.62 82 ILE A CA 1
ATOM 642 C C . ILE A 1 82 ? 14.064 2.376 -15.363 1.00 96.62 82 ILE A C 1
ATOM 644 O O . ILE A 1 82 ? 13.472 2.148 -14.313 1.00 96.62 82 ILE A O 1
ATOM 648 N N . ASP A 1 83 ? 13.469 2.306 -16.558 1.00 97.12 83 ASP A N 1
ATOM 649 C CA . ASP A 1 83 ? 12.072 1.891 -16.749 1.00 97.12 83 ASP A CA 1
ATOM 650 C C . ASP A 1 83 ? 11.815 0.477 -16.194 1.00 97.12 83 ASP A C 1
ATOM 652 O O . ASP A 1 83 ? 10.908 0.290 -15.383 1.00 97.12 83 ASP A O 1
ATOM 656 N N . ASP A 1 84 ? 12.670 -0.499 -16.529 1.00 97.81 84 ASP A N 1
ATOM 657 C CA . ASP A 1 84 ? 12.550 -1.877 -16.025 1.00 97.81 84 ASP A CA 1
ATOM 658 C C . ASP A 1 84 ? 12.624 -1.946 -14.490 1.00 97.81 84 ASP A C 1
ATOM 660 O O . ASP A 1 84 ? 11.742 -2.503 -13.827 1.00 97.81 84 ASP A O 1
ATOM 664 N N . ILE A 1 85 ? 13.643 -1.313 -13.897 1.00 97.94 85 ILE A N 1
ATOM 665 C CA . ILE A 1 85 ? 13.809 -1.285 -12.438 1.00 97.94 85 ILE A CA 1
ATOM 666 C C . ILE A 1 85 ? 12.624 -0.577 -11.771 1.00 97.94 85 ILE A C 1
ATOM 668 O O . ILE A 1 85 ? 12.107 -1.062 -10.761 1.00 97.94 85 ILE A O 1
ATOM 672 N N . ALA A 1 86 ? 12.161 0.543 -12.327 1.00 98.12 86 ALA A N 1
ATOM 673 C CA . ALA A 1 86 ? 11.024 1.276 -11.787 1.00 98.12 86 ALA A CA 1
ATOM 674 C C . ALA A 1 86 ? 9.720 0.471 -11.875 1.00 98.12 86 ALA A C 1
ATOM 676 O O . ALA A 1 86 ? 8.918 0.522 -10.942 1.00 98.12 86 ALA A O 1
ATOM 677 N N . GLY A 1 87 ? 9.527 -0.310 -12.943 1.00 98.19 87 GLY A N 1
ATOM 678 C CA . GLY A 1 87 ? 8.394 -1.225 -13.083 1.00 98.19 87 GLY A CA 1
ATOM 679 C C . GLY A 1 87 ? 8.386 -2.285 -11.986 1.00 98.19 87 GLY A C 1
ATOM 680 O O . GLY A 1 87 ? 7.385 -2.456 -11.291 1.00 98.19 87 GLY A O 1
ATOM 681 N N . ARG A 1 88 ? 9.538 -2.916 -11.737 1.00 98.31 88 ARG A N 1
ATOM 682 C CA . ARG A 1 88 ? 9.693 -3.914 -10.666 1.00 98.31 88 ARG A CA 1
ATOM 683 C C . ARG A 1 88 ? 9.463 -3.326 -9.274 1.00 98.31 88 ARG A C 1
ATOM 685 O O . ARG A 1 88 ? 8.817 -3.961 -8.442 1.00 98.31 88 ARG A O 1
ATOM 692 N N . ILE A 1 89 ? 9.967 -2.117 -9.014 1.00 98.06 89 ILE A N 1
ATOM 693 C CA . ILE A 1 89 ? 9.717 -1.400 -7.753 1.00 98.06 89 ILE A CA 1
ATOM 694 C C . ILE A 1 89 ? 8.221 -1.124 -7.587 1.00 98.06 89 ILE A C 1
ATOM 696 O O . ILE A 1 89 ? 7.685 -1.329 -6.498 1.00 98.06 89 ILE A O 1
ATOM 700 N N . ARG A 1 90 ? 7.537 -0.694 -8.655 1.00 98.38 90 ARG A N 1
ATOM 701 C CA . ARG A 1 90 ? 6.094 -0.447 -8.612 1.00 98.38 90 ARG A CA 1
ATOM 702 C C . ARG A 1 90 ? 5.320 -1.700 -8.240 1.00 98.38 90 ARG A C 1
ATOM 704 O O . ARG A 1 90 ? 4.493 -1.648 -7.334 1.00 98.38 90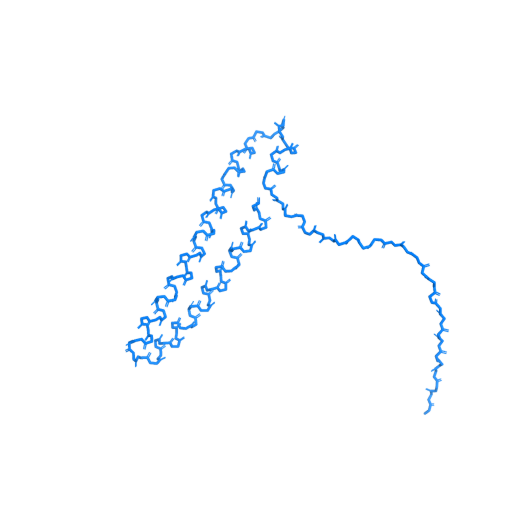 ARG A O 1
ATOM 711 N N . ASP A 1 91 ? 5.621 -2.812 -8.895 1.00 98.25 91 ASP A N 1
ATOM 712 C CA . ASP A 1 91 ? 4.912 -4.068 -8.665 1.00 98.25 91 ASP A CA 1
ATOM 713 C C . ASP A 1 91 ? 5.125 -4.584 -7.228 1.00 98.25 91 ASP A C 1
ATOM 715 O O . ASP A 1 91 ? 4.169 -5.001 -6.574 1.00 98.25 91 ASP A O 1
ATOM 719 N N . LEU A 1 92 ? 6.345 -4.462 -6.684 1.00 98.12 92 LEU A N 1
ATOM 720 C CA . LEU A 1 92 ? 6.636 -4.798 -5.284 1.00 98.12 92 LEU A CA 1
ATOM 721 C C . LEU A 1 92 ? 5.885 -3.902 -4.291 1.00 98.12 92 LEU A C 1
ATOM 723 O O . LEU A 1 92 ? 5.327 -4.399 -3.313 1.00 98.12 92 LEU A O 1
ATOM 727 N N . LEU A 1 93 ? 5.852 -2.589 -4.534 1.00 97.94 93 LEU A N 1
ATOM 728 C CA . LEU A 1 93 ? 5.134 -1.653 -3.667 1.00 97.94 93 LEU A CA 1
ATOM 729 C C . LEU A 1 93 ? 3.618 -1.858 -3.729 1.00 97.94 93 LEU A C 1
ATOM 731 O O . LEU A 1 93 ? 2.948 -1.696 -2.712 1.00 97.94 93 LEU A O 1
ATOM 735 N N . HIS A 1 94 ? 3.074 -2.245 -4.884 1.00 98.19 94 HIS A N 1
ATOM 736 C CA . HIS A 1 94 ? 1.658 -2.591 -5.010 1.00 98.19 94 HIS A CA 1
ATOM 737 C C . HIS A 1 94 ? 1.323 -3.847 -4.209 1.00 98.19 94 HIS A C 1
ATOM 739 O O . HIS A 1 94 ? 0.400 -3.807 -3.401 1.00 98.19 94 HIS A O 1
ATOM 745 N N . LEU A 1 95 ? 2.118 -4.912 -4.353 1.00 97.81 95 LEU A N 1
ATOM 746 C CA . LEU A 1 95 ? 1.932 -6.140 -3.579 1.00 97.81 95 LEU A CA 1
ATOM 747 C C . LEU A 1 95 ? 1.978 -5.872 -2.068 1.00 97.81 95 LEU A C 1
ATOM 749 O O . LEU A 1 95 ? 1.125 -6.351 -1.323 1.00 97.81 95 LEU A O 1
ATOM 753 N N . HIS A 1 96 ? 2.954 -5.087 -1.614 1.00 96.75 96 HIS A N 1
ATOM 754 C CA . HIS A 1 96 ? 3.090 -4.743 -0.202 1.00 96.75 96 HIS A CA 1
ATOM 755 C C . HIS A 1 96 ? 1.912 -3.896 0.310 1.00 96.75 96 HIS A C 1
ATOM 757 O O . HIS A 1 96 ? 1.380 -4.159 1.387 1.00 96.75 96 HIS A O 1
ATOM 763 N N . ALA A 1 97 ? 1.458 -2.911 -0.468 1.00 96.94 97 ALA A N 1
ATOM 764 C CA . ALA A 1 97 ? 0.289 -2.106 -0.122 1.00 96.94 97 ALA A CA 1
ATOM 765 C C . ALA A 1 97 ? -1.005 -2.942 -0.056 1.00 96.94 97 ALA A C 1
ATOM 767 O O . ALA A 1 97 ? -1.860 -2.692 0.797 1.00 96.94 97 ALA A O 1
ATOM 768 N N . ASP A 1 98 ? -1.142 -3.957 -0.910 1.00 96.12 98 ASP A N 1
ATOM 769 C CA . ASP A 1 98 ? -2.285 -4.874 -0.883 1.00 96.12 98 ASP A CA 1
ATOM 770 C C . ASP A 1 98 ? -2.273 -5.729 0.387 1.00 96.12 98 ASP A C 1
ATOM 772 O O . ASP A 1 98 ? -3.289 -5.838 1.068 1.00 96.12 98 ASP A O 1
ATOM 776 N N . GLN A 1 99 ? -1.105 -6.240 0.784 1.00 95.25 99 GLN A N 1
ATOM 777 C CA . GLN A 1 99 ? -0.937 -6.960 2.051 1.00 95.25 99 GLN A CA 1
ATOM 778 C C . GLN A 1 99 ? -1.270 -6.084 3.266 1.00 95.25 99 GLN A C 1
ATOM 780 O O . GLN A 1 99 ? -1.945 -6.540 4.187 1.00 95.25 99 GLN A O 1
ATOM 785 N N . GLN A 1 100 ? -0.834 -4.820 3.261 1.00 93.44 100 GLN A N 1
ATOM 786 C CA . GLN A 1 100 ? -1.175 -3.851 4.306 1.00 93.44 100 GLN A CA 1
ATOM 787 C C . GLN A 1 100 ? -2.682 -3.582 4.383 1.00 93.44 100 GLN A C 1
ATOM 789 O O . GLN A 1 100 ? -3.220 -3.438 5.479 1.00 93.44 100 GLN A O 1
ATOM 794 N N . THR A 1 101 ? -3.359 -3.521 3.235 1.00 92.19 101 THR A N 1
ATOM 795 C CA . THR A 1 101 ? -4.811 -3.302 3.165 1.00 92.19 101 THR A CA 1
ATOM 796 C C . THR A 1 101 ? -5.568 -4.505 3.714 1.00 92.19 101 THR A C 1
ATOM 798 O O . THR A 1 101 ? -6.400 -4.330 4.597 1.00 92.19 101 THR A O 1
ATOM 801 N N . ILE A 1 102 ? -5.208 -5.718 3.282 1.00 90.81 102 ILE A N 1
ATOM 802 C CA . ILE A 1 102 ? -5.802 -6.969 3.776 1.00 90.81 102 ILE A CA 1
ATOM 803 C C . ILE A 1 102 ? -5.625 -7.084 5.292 1.00 90.81 102 ILE A C 1
ATOM 805 O O . ILE A 1 102 ? -6.586 -7.335 6.011 1.00 90.81 102 ILE A O 1
ATOM 809 N N . LEU A 1 103 ? -4.409 -6.855 5.798 1.00 86.50 103 LEU A N 1
ATOM 810 C CA . LEU A 1 103 ? -4.157 -6.898 7.237 1.00 86.50 103 LEU A CA 1
ATOM 811 C C . LEU A 1 103 ? -5.013 -5.870 7.984 1.00 86.50 103 LEU A C 1
ATOM 813 O O . LEU A 1 103 ? -5.548 -6.174 9.043 1.00 86.50 103 LEU A O 1
ATOM 817 N N . ALA A 1 104 ? -5.154 -4.661 7.444 1.00 86.75 104 ALA A N 1
ATOM 818 C CA . ALA A 1 104 ? -5.966 -3.636 8.080 1.00 86.75 104 ALA A CA 1
ATOM 819 C C . ALA A 1 104 ? -7.467 -3.973 8.085 1.00 86.75 104 ALA A C 1
ATOM 821 O O . ALA A 1 104 ? -8.157 -3.613 9.030 1.00 86.75 104 ALA A O 1
ATOM 822 N N . GLU A 1 105 ? -7.974 -4.654 7.057 1.00 86.19 105 GLU A N 1
ATOM 823 C CA . GLU A 1 105 ? -9.365 -5.124 6.990 1.00 86.19 105 GLU A CA 1
ATOM 824 C C . GLU A 1 105 ? -9.646 -6.275 7.963 1.00 86.19 105 GLU A C 1
ATOM 826 O O . GLU A 1 105 ? -10.722 -6.328 8.550 1.00 86.19 105 GLU A O 1
ATOM 831 N N . GLU A 1 106 ? -8.682 -7.172 8.174 1.00 80.31 106 GLU A N 1
ATOM 832 C CA . GLU A 1 106 ? -8.829 -8.289 9.118 1.00 80.31 106 GLU A CA 1
ATOM 833 C C . GLU A 1 106 ? -8.904 -7.824 10.580 1.00 80.31 106 GLU A C 1
ATOM 835 O O . GLU A 1 106 ? -9.512 -8.506 11.411 1.00 80.31 106 GLU A O 1
ATOM 840 N N . VAL A 1 107 ? -8.296 -6.672 10.900 1.00 73.25 107 VAL A N 1
ATOM 841 C CA . VAL A 1 107 ? -8.243 -6.166 12.280 1.00 73.25 107 VAL A CA 1
ATOM 842 C C . VAL A 1 107 ? -9.161 -4.966 12.563 1.00 73.25 107 VAL A C 1
ATOM 844 O O . VAL A 1 107 ? -9.394 -4.641 13.730 1.00 73.25 107 VAL A O 1
ATOM 847 N N . ALA A 1 108 ? -9.722 -4.325 11.535 1.00 64.88 108 ALA A N 1
ATOM 848 C CA . ALA A 1 108 ? -10.812 -3.355 11.697 1.00 64.88 108 ALA A CA 1
ATOM 849 C C . ALA A 1 108 ? -12.101 -4.041 12.196 1.00 64.88 108 ALA A C 1
ATOM 851 O O . ALA A 1 108 ? -12.748 -3.492 13.122 1.00 64.88 108 ALA A O 1
#

Organism: Parelaphostrongylus tenuis (NCBI:txid148309)

Foldseek 3Di:
DDDDDDDDDDDDDDDDDPPPPPLPQQELVVVCVVCVDPDDCSVVVSVVVLVVLVVLLVVLVVLLVVLVVCLVVQVVVPDPVSNVVSVVSNVVSNVVSVVSNVVSRSHD

pLDDT: mean 79.36, std 20.86, range [35.0, 98.5]

Secondary structure (DSSP, 8-state):
---------------------------HHHHHHHHTTT-TTHHHHHHHHHHHHHHHHHHHHHHHHHHHHHHHHHHHTT-HHHHHHHHHHHHHHHHHHHHHHHHHHHH-